Protein AF-A0A7U9SMM0-F1 (afdb_monomer)

Secondary structure (DSSP, 8-state):
--HHHHHHHHHHHHHHH--SB-TTT--B----SSSSPPS-SSHHHHHHHHHH-TTSS-GGGEEEEE-TTT--EEEEETTT--S-SSHHHHHHHHH---

Structure (mmCIF, N/CA/C/O backbone):
data_AF-A0A7U9SMM0-F1
#
_entry.id   AF-A0A7U9SMM0-F1
#
loop_
_atom_si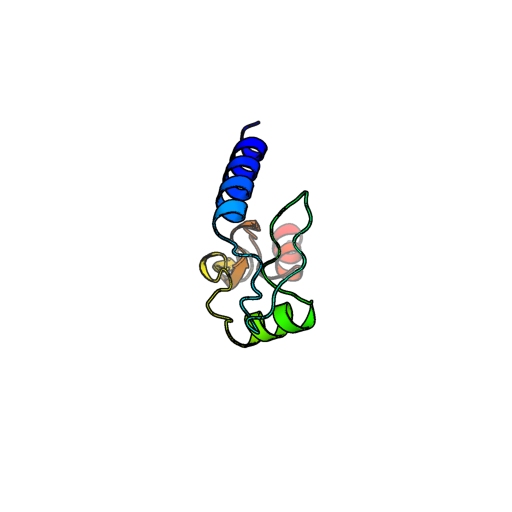te.group_PDB
_atom_site.id
_atom_site.type_symbol
_atom_site.label_atom_id
_atom_site.label_alt_id
_atom_site.label_comp_id
_atom_site.label_asym_id
_atom_site.label_entity_id
_atom_site.label_seq_id
_atom_site.pdbx_PDB_ins_code
_atom_site.Cartn_x
_atom_site.Cartn_y
_atom_site.Cartn_z
_atom_site.occupancy
_atom_site.B_iso_or_equiv
_atom_site.auth_seq_id
_atom_site.auth_comp_id
_atom_site.auth_asym_id
_atom_site.auth_atom_id
_atom_site.pdbx_PDB_model_num
ATOM 1 N N . MET A 1 1 ? -10.032 20.267 -10.172 1.00 48.94 1 MET A N 1
ATOM 2 C CA . MET A 1 1 ? -10.490 20.719 -8.836 1.00 48.94 1 MET A CA 1
ATOM 3 C C . MET A 1 1 ? -11.549 19.798 -8.182 1.00 48.94 1 MET A C 1
ATOM 5 O O . MET A 1 1 ? -12.242 20.245 -7.286 1.00 48.94 1 MET A O 1
ATOM 9 N N . GLY A 1 2 ? -11.670 18.502 -8.538 1.00 53.81 2 GLY A N 1
ATOM 10 C CA . GLY A 1 2 ? -12.746 17.614 -8.025 1.00 53.81 2 GLY A CA 1
ATOM 11 C C . GLY A 1 2 ? -12.343 16.547 -6.991 1.00 53.81 2 GLY A C 1
ATOM 12 O O . GLY A 1 2 ? -13.192 15.808 -6.507 1.00 53.81 2 GLY A 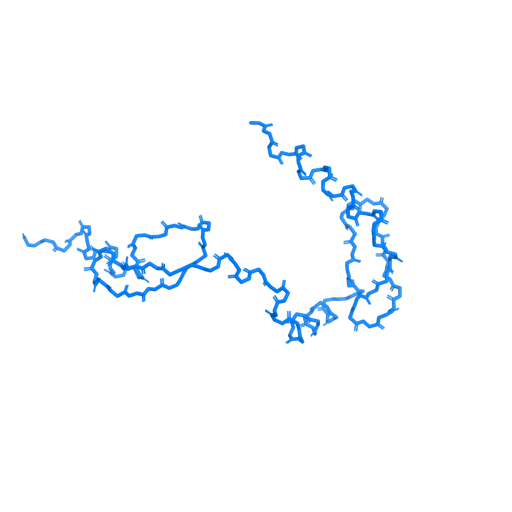O 1
ATOM 13 N N . GLY A 1 3 ? -11.055 16.431 -6.647 1.00 59.47 3 GLY A N 1
ATOM 14 C CA . GLY A 1 3 ? -10.561 15.341 -5.788 1.00 59.47 3 GLY A CA 1
ATOM 15 C C . GLY A 1 3 ? -10.881 15.502 -4.297 1.00 59.47 3 GLY A C 1
ATOM 16 O O . GLY A 1 3 ? -11.050 14.506 -3.596 1.00 59.47 3 GLY A O 1
ATOM 17 N N . TYR A 1 4 ? -10.993 16.743 -3.814 1.00 65.88 4 TYR A N 1
ATOM 18 C CA . TYR A 1 4 ? -11.181 17.027 -2.387 1.00 65.88 4 TYR A CA 1
ATOM 19 C C . TYR A 1 4 ? -12.595 16.676 -1.909 1.00 65.88 4 TYR A C 1
ATOM 21 O O . TYR A 1 4 ? -12.756 16.043 -0.872 1.00 65.88 4 TYR A O 1
ATOM 29 N N . VAL A 1 5 ? -13.615 17.005 -2.707 1.00 71.12 5 VAL A N 1
ATOM 30 C CA . VAL A 1 5 ? -15.024 16.752 -2.365 1.00 71.12 5 VAL A CA 1
ATOM 31 C C . VAL A 1 5 ? -15.304 15.250 -2.261 1.00 71.12 5 VAL A C 1
ATOM 33 O O . VAL A 1 5 ? -15.881 14.800 -1.275 1.00 71.12 5 VAL A O 1
ATOM 36 N N . ALA A 1 6 ? -14.812 14.451 -3.213 1.00 70.62 6 ALA A N 1
ATOM 37 C CA . ALA A 1 6 ? -14.978 12.996 -3.193 1.00 70.62 6 ALA A CA 1
ATOM 38 C C . ALA A 1 6 ? -14.309 12.337 -1.971 1.00 70.62 6 ALA A C 1
ATOM 40 O O . ALA A 1 6 ? -14.860 11.406 -1.380 1.00 70.62 6 ALA A O 1
ATOM 41 N N . ALA A 1 7 ? -13.139 12.837 -1.559 1.00 67.75 7 ALA A N 1
ATOM 42 C CA . ALA A 1 7 ? -12.474 12.372 -0.346 1.00 67.75 7 ALA A CA 1
ATOM 43 C C . ALA A 1 7 ? -13.287 12.718 0.913 1.00 67.75 7 ALA A C 1
ATOM 45 O O . ALA A 1 7 ? -13.416 11.880 1.804 1.00 67.75 7 ALA A O 1
ATOM 46 N N . THR A 1 8 ? -13.878 13.915 0.977 1.00 68.06 8 THR A N 1
ATOM 47 C CA . THR A 1 8 ? -14.714 14.351 2.105 1.00 68.06 8 THR A CA 1
ATOM 48 C C . THR A 1 8 ? -15.981 13.507 2.246 1.00 68.06 8 THR A C 1
ATOM 50 O O . THR A 1 8 ? -16.248 13.015 3.339 1.00 68.06 8 THR A O 1
ATOM 53 N N . VAL A 1 9 ? -16.714 13.258 1.153 1.00 72.00 9 VAL A N 1
ATOM 54 C CA . VAL A 1 9 ? -17.931 12.419 1.164 1.00 72.00 9 VAL A CA 1
ATOM 55 C C . VAL A 1 9 ? -17.621 11.002 1.653 1.00 72.00 9 VAL A C 1
ATOM 57 O O . VAL A 1 9 ? -18.301 10.483 2.537 1.00 72.00 9 VAL A O 1
ATOM 60 N N . LYS A 1 10 ? -16.537 10.400 1.150 1.00 68.25 10 LYS A N 1
ATOM 61 C CA . LYS A 1 10 ? -16.101 9.068 1.586 1.00 68.25 10 LYS A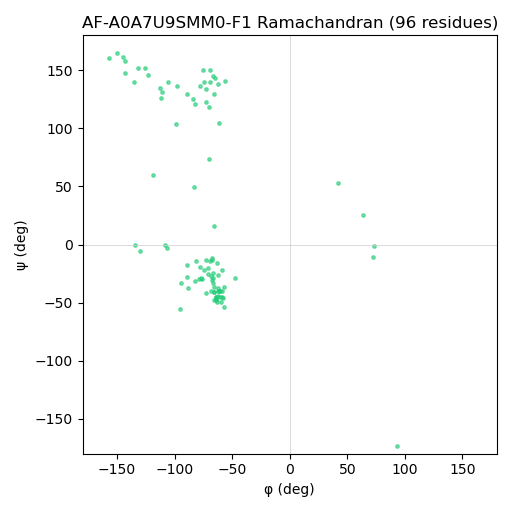 CA 1
ATOM 62 C C . LYS A 1 10 ? -15.742 9.032 3.074 1.00 68.25 10 LYS A C 1
ATOM 64 O O . LYS A 1 10 ? -16.062 8.066 3.758 1.00 68.25 10 LYS A O 1
ATOM 69 N N . ASN A 1 11 ? -15.087 10.075 3.586 1.00 65.62 11 ASN A N 1
ATOM 70 C CA . ASN A 1 11 ? -14.756 10.163 5.008 1.00 65.62 11 ASN A CA 1
ATOM 71 C C . ASN A 1 11 ? -16.011 10.274 5.889 1.00 65.62 11 ASN A C 1
ATOM 73 O O . ASN A 1 11 ? -16.016 9.693 6.969 1.00 65.62 11 ASN A O 1
ATOM 77 N N . LEU A 1 12 ? -17.055 10.987 5.450 1.00 68.56 12 LEU A N 1
ATOM 78 C CA . LEU A 1 12 ? -18.322 11.091 6.186 1.00 68.56 12 LEU A CA 1
ATOM 79 C C . LEU A 1 12 ? -19.043 9.738 6.259 1.00 68.56 12 LEU A C 1
ATOM 81 O O . LEU A 1 12 ? -19.366 9.294 7.354 1.00 68.56 12 LEU A O 1
ATOM 85 N N . GLN A 1 13 ? -19.176 9.030 5.134 1.00 66.31 13 GLN A N 1
ATOM 86 C CA . GLN A 1 13 ? -19.783 7.690 5.104 1.00 66.31 13 GLN A CA 1
ATOM 87 C C . GLN A 1 13 ? -19.008 6.676 5.957 1.00 66.31 13 GLN A C 1
ATOM 89 O O . GLN A 1 13 ? -19.590 5.868 6.672 1.00 66.31 13 GLN A O 1
ATOM 94 N N . GLU A 1 14 ? -17.673 6.718 5.931 1.00 65.94 14 GLU A N 1
ATOM 95 C CA . GLU A 1 14 ? -16.865 5.819 6.758 1.00 65.94 14 GLU A CA 1
ATOM 96 C C . GLU A 1 14 ? -17.004 6.094 8.267 1.00 65.94 14 GLU A C 1
ATOM 98 O O . GLU A 1 14 ? -16.767 5.170 9.050 1.00 65.94 14 GLU A O 1
ATOM 103 N N . ARG A 1 15 ? -17.371 7.323 8.679 1.00 61.59 15 ARG A N 1
ATOM 104 C CA . ARG A 1 15 ? -17.655 7.673 10.087 1.00 61.59 15 ARG A CA 1
ATOM 105 C C . ARG A 1 15 ? -18.920 7.003 10.599 1.00 61.59 15 ARG A C 1
ATOM 107 O O . ARG A 1 15 ? -18.908 6.542 11.731 1.00 61.59 15 ARG A O 1
ATOM 114 N N . GLU A 1 16 ? -19.960 6.921 9.779 1.00 60.50 16 GLU A N 1
ATOM 115 C CA . GLU A 1 16 ? -21.246 6.329 10.170 1.00 60.50 16 GLU A CA 1
ATOM 116 C C . GLU A 1 16 ? -21.162 4.803 10.333 1.00 60.50 16 GLU A C 1
ATOM 118 O O . GLU A 1 16 ? -21.909 4.218 11.106 1.00 60.50 16 GLU A O 1
ATOM 123 N N . VAL A 1 17 ? -20.214 4.155 9.645 1.00 57.88 17 VAL A N 1
ATOM 124 C CA . VAL A 1 17 ? -20.071 2.687 9.618 1.00 57.88 17 VAL A CA 1
ATOM 125 C C . VAL A 1 17 ? -19.164 2.142 10.734 1.00 57.88 17 VAL A C 1
ATOM 127 O O . VAL A 1 17 ? -19.179 0.945 11.020 1.00 57.88 17 VAL A O 1
ATOM 130 N N . GLN A 1 18 ? -18.334 2.973 11.374 1.00 63.31 18 GLN A N 1
ATOM 131 C CA . GLN A 1 18 ? -17.378 2.497 12.382 1.00 63.31 18 GLN A CA 1
ATOM 132 C C . GLN A 1 18 ? -17.903 2.703 13.803 1.00 63.31 18 GLN A C 1
ATOM 134 O O . GLN A 1 18 ? -17.786 3.787 14.364 1.00 63.31 18 GLN A O 1
ATOM 139 N N . ASN A 1 19 ? -18.364 1.609 14.416 1.00 66.50 19 ASN A N 1
ATOM 140 C CA . ASN A 1 19 ? -18.927 1.538 15.775 1.00 66.50 19 ASN A CA 1
ATOM 141 C C . ASN A 1 19 ? -17.928 1.840 16.914 1.00 66.50 19 ASN A C 1
ATOM 143 O O . ASN A 1 19 ? -18.171 1.474 18.057 1.00 66.50 19 ASN A O 1
ATOM 147 N N . GLY A 1 20 ? -16.768 2.440 16.624 1.00 78.38 20 GLY A N 1
ATOM 148 C CA . GLY A 1 20 ? -15.722 2.672 17.621 1.00 78.38 20 GLY A CA 1
ATOM 149 C C . GLY A 1 20 ? -15.142 1.380 18.202 1.00 78.38 20 GLY A C 1
ATOM 150 O O . GLY A 1 20 ? -14.647 1.396 19.320 1.00 78.38 20 GLY A O 1
ATOM 151 N N . ILE A 1 21 ? -15.201 0.261 17.473 1.00 87.00 21 ILE A N 1
ATOM 152 C CA . ILE A 1 21 ? -14.692 -1.043 17.915 1.00 87.00 21 ILE A CA 1
ATOM 153 C C . ILE A 1 21 ? -13.487 -1.445 17.063 1.00 87.00 21 ILE A C 1
ATOM 155 O O . ILE A 1 21 ? -13.494 -1.352 15.835 1.00 87.00 21 ILE A O 1
ATOM 159 N N . CYS A 1 22 ? -12.434 -1.925 17.720 1.00 89.81 22 CYS A N 1
ATOM 160 C CA . CYS A 1 22 ? -11.214 -2.378 17.076 1.00 89.81 22 CYS A CA 1
ATOM 161 C C . CYS A 1 22 ? -11.473 -3.675 16.312 1.00 89.81 22 CYS A C 1
ATOM 163 O O . CYS A 1 22 ? -11.708 -4.718 16.921 1.00 89.81 22 CYS A O 1
ATOM 165 N N . ILE A 1 23 ? -11.288 -3.658 14.994 1.00 89.50 23 ILE A N 1
ATOM 166 C CA . ILE A 1 23 ? -11.512 -4.849 14.157 1.00 89.50 23 ILE A CA 1
ATOM 167 C C . ILE A 1 23 ? -10.506 -5.984 14.417 1.00 89.50 23 ILE A C 1
ATOM 169 O O . ILE A 1 23 ? -10.695 -7.102 13.955 1.00 89.50 23 ILE A O 1
ATOM 173 N N . CYS A 1 24 ? -9.408 -5.706 15.130 1.00 92.19 24 CYS A N 1
ATOM 174 C CA . CYS A 1 24 ? -8.410 -6.718 15.476 1.00 92.19 24 CYS A CA 1
ATOM 175 C C . CYS A 1 24 ? -8.718 -7.455 16.782 1.00 92.19 24 CYS A C 1
ATOM 177 O O . CYS A 1 24 ? -8.384 -8.629 16.897 1.00 92.19 24 CYS A O 1
ATOM 179 N N . CYS A 1 25 ? -9.246 -6.763 17.793 1.00 91.69 25 CYS A N 1
ATOM 180 C CA . CYS A 1 25 ? -9.348 -7.309 19.151 1.00 91.69 25 CYS A CA 1
ATOM 181 C C . CYS A 1 25 ? -10.708 -7.094 19.821 1.00 91.69 25 CYS A C 1
ATOM 183 O O . CYS A 1 25 ? -10.864 -7.478 20.974 1.00 91.69 25 CYS A O 1
ATOM 185 N N . GLY A 1 26 ? -11.660 -6.444 19.147 1.00 89.06 26 GLY A N 1
ATOM 186 C CA . GLY A 1 26 ? -13.011 -6.204 19.655 1.00 89.06 26 GLY A CA 1
ATOM 187 C C . GLY A 1 26 ? -13.122 -5.148 20.758 1.00 89.06 26 GLY A C 1
ATOM 188 O O . GLY A 1 26 ? -14.224 -4.865 21.205 1.00 89.06 26 GLY A O 1
ATOM 189 N N . LYS A 1 27 ? -12.013 -4.542 21.203 1.00 89.31 27 LYS A N 1
ATOM 190 C CA . LYS A 1 27 ? -12.041 -3.484 22.226 1.00 89.31 27 LYS A CA 1
ATOM 191 C C . LYS A 1 27 ? -12.523 -2.161 21.655 1.00 89.31 27 LYS A C 1
ATOM 193 O O . LYS A 1 27 ? -12.215 -1.840 20.505 1.00 89.31 27 LYS A O 1
ATOM 198 N N . GLU A 1 28 ? -13.161 -1.363 22.498 1.00 85.94 28 GLU A N 1
ATOM 199 C CA . GLU A 1 28 ? -13.495 0.020 22.182 1.00 85.94 28 GLU A CA 1
ATOM 200 C C . GLU A 1 28 ? -12.242 0.822 21.801 1.00 85.94 28 GLU A C 1
ATOM 202 O O . GLU A 1 28 ? -11.143 0.659 22.345 1.00 85.94 28 GLU A O 1
ATOM 207 N N . THR A 1 29 ? -12.402 1.680 20.805 1.00 83.56 29 THR A N 1
ATOM 208 C CA . THR A 1 29 ? -11.386 2.590 20.300 1.00 83.56 29 THR A CA 1
ATOM 209 C C . THR A 1 29 ? -11.816 4.001 20.639 1.00 83.56 29 THR A C 1
ATOM 211 O O . THR A 1 29 ? -12.904 4.420 20.248 1.00 83.56 29 THR A O 1
ATOM 214 N N . ALA A 1 30 ? -10.938 4.754 21.300 1.00 75.31 30 ALA A N 1
ATOM 215 C CA . ALA A 1 30 ? -11.146 6.179 21.500 1.00 75.31 30 ALA A CA 1
ATOM 216 C C . ALA A 1 30 ? -11.207 6.876 20.132 1.00 75.31 30 ALA A C 1
ATOM 218 O O . ALA A 1 30 ? -10.193 7.038 19.440 1.00 75.31 30 ALA A O 1
ATOM 219 N N . GLN A 1 31 ? -12.420 7.232 19.730 1.00 71.69 31 GLN A N 1
ATOM 220 C CA . GLN A 1 31 ? -12.695 7.933 18.494 1.00 71.69 31 GLN A CA 1
ATOM 221 C C . GLN A 1 31 ? -12.503 9.431 18.733 1.00 71.69 31 GLN A C 1
ATOM 223 O O . GLN A 1 31 ? -13.085 10.004 19.650 1.00 71.69 31 GLN A O 1
ATOM 228 N N . ALA A 1 32 ? -11.664 10.078 17.923 1.00 67.94 32 ALA A N 1
ATOM 229 C CA . ALA A 1 32 ? -11.504 11.524 18.012 1.00 67.94 32 ALA A CA 1
ATOM 230 C C . ALA A 1 32 ? -12.793 12.213 17.529 1.00 67.94 32 ALA A C 1
ATOM 232 O O . ALA A 1 32 ? -13.390 11.791 16.535 1.00 67.94 32 ALA A O 1
ATOM 233 N N . GLY A 1 33 ? -13.209 13.288 18.211 1.00 67.94 33 GLY A N 1
ATOM 234 C CA . GLY A 1 33 ? -14.394 14.071 17.824 1.00 67.94 33 GLY A CA 1
ATOM 235 C C . GLY A 1 33 ? -14.292 14.662 16.409 1.00 67.94 33 GLY A C 1
ATOM 236 O O . GLY A 1 33 ? -15.302 14.911 15.749 1.00 67.94 33 GLY A O 1
ATOM 237 N N . THR A 1 34 ? -13.068 14.805 15.898 1.00 69.25 34 THR A N 1
ATOM 238 C CA . THR A 1 34 ? -12.753 15.272 14.548 1.00 69.25 34 THR A CA 1
ATOM 239 C C . THR A 1 34 ? -11.848 14.278 13.813 1.00 69.25 34 THR A C 1
ATOM 241 O O . THR A 1 34 ? -11.060 13.549 14.415 1.00 69.25 34 THR A O 1
ATOM 244 N N . GLY A 1 35 ? -11.952 14.249 12.481 1.00 69.56 35 GLY A N 1
ATOM 245 C CA . GLY A 1 35 ? -11.108 13.417 11.620 1.00 69.56 35 GLY A CA 1
ATOM 246 C C . GLY A 1 35 ? -11.688 12.043 11.262 1.00 69.56 35 GLY A C 1
ATOM 247 O O . GLY A 1 35 ? -12.854 11.731 11.515 1.00 69.56 35 GLY A O 1
ATOM 248 N N . ARG A 1 36 ? -10.859 11.238 10.586 1.00 72.31 36 ARG A N 1
ATOM 249 C CA . ARG A 1 36 ? -11.234 9.914 10.070 1.00 72.31 36 ARG A CA 1
ATOM 250 C C . ARG A 1 36 ? -11.309 8.894 11.211 1.00 72.31 36 ARG A C 1
ATOM 252 O O . ARG A 1 36 ? -10.438 8.912 12.083 1.00 72.31 36 ARG A O 1
ATOM 259 N N . PRO A 1 37 ? -12.298 7.987 11.204 1.00 76.12 37 PRO A N 1
ATOM 260 C CA . PRO A 1 37 ? -12.474 7.043 12.287 1.00 76.12 37 PRO A CA 1
ATOM 261 C C . PRO A 1 37 ? -11.350 6.024 12.400 1.00 76.12 37 PRO A C 1
ATOM 263 O O . PRO A 1 37 ? -10.728 5.617 11.409 1.00 76.12 37 PRO A O 1
ATOM 266 N N . ARG A 1 38 ? -11.052 5.665 13.651 1.00 81.00 38 ARG A N 1
ATOM 267 C CA . ARG A 1 38 ? -10.012 4.696 13.974 1.00 81.00 38 ARG A CA 1
ATOM 268 C C . ARG A 1 38 ? -10.572 3.287 13.827 1.00 81.00 38 ARG A C 1
ATOM 270 O O . ARG A 1 38 ? -11.452 2.873 14.563 1.00 81.00 38 ARG A O 1
ATOM 277 N N . LYS A 1 39 ? -9.950 2.506 12.944 1.00 86.00 39 LYS A N 1
ATOM 278 C CA . LYS A 1 39 ? -10.236 1.067 12.791 1.00 86.00 39 LYS A CA 1
ATOM 279 C C . LYS A 1 39 ? -9.593 0.192 13.873 1.00 86.00 39 LYS A C 1
ATOM 281 O O . LYS A 1 39 ? -9.974 -0.961 14.051 1.00 86.00 39 LYS A O 1
ATOM 286 N N . PHE A 1 40 ? -8.572 0.711 14.559 1.00 90.12 40 PHE A N 1
ATOM 287 C CA . PHE A 1 40 ? -7.744 -0.044 15.499 1.00 90.12 40 PHE A CA 1
ATOM 288 C C . PHE A 1 40 ? -7.520 0.751 16.784 1.00 90.12 40 PHE A C 1
ATOM 290 O O . PHE A 1 40 ? -7.237 1.948 16.726 1.00 90.12 40 PHE A O 1
ATOM 297 N N . CYS A 1 41 ? -7.554 0.075 17.935 1.00 89.44 41 CYS A N 1
ATOM 298 C CA . CYS A 1 41 ? -7.264 0.702 19.230 1.00 89.44 41 CYS A CA 1
ATOM 299 C C . CYS A 1 41 ? -5.776 1.047 19.409 1.00 89.44 41 CYS A C 1
ATOM 301 O O . CYS A 1 41 ? -5.430 1.877 20.242 1.00 89.44 41 CYS A O 1
ATOM 303 N N . SER A 1 42 ? -4.881 0.411 18.645 1.00 90.31 42 SER A N 1
ATOM 304 C CA . SER A 1 42 ? -3.433 0.595 18.761 1.00 90.31 42 SER A CA 1
ATOM 305 C C . SER A 1 42 ? -2.691 0.231 17.476 1.00 90.31 42 SER A C 1
ATOM 307 O O . SER A 1 42 ? -3.176 -0.547 16.649 1.00 90.31 42 SER A O 1
ATOM 309 N N . GLU A 1 43 ? -1.460 0.732 17.352 1.00 91.25 43 GLU A N 1
ATOM 310 C CA . GLU A 1 43 ? -0.528 0.349 16.286 1.00 91.25 43 GLU A CA 1
ATOM 311 C C . GLU A 1 43 ? -0.261 -1.164 16.264 1.00 91.25 43 GLU A C 1
ATOM 313 O O . GLU A 1 43 ? -0.178 -1.776 15.198 1.00 91.25 43 GLU A O 1
ATOM 318 N N . LYS A 1 44 ? -0.194 -1.792 17.444 1.00 94.56 44 LYS A N 1
ATOM 319 C CA . LYS A 1 44 ? -0.026 -3.242 17.585 1.00 94.56 44 LYS A CA 1
ATOM 320 C C . LYS A 1 44 ? -1.175 -4.001 16.917 1.00 94.56 44 LYS A C 1
ATOM 322 O O . LYS A 1 44 ? -0.926 -4.886 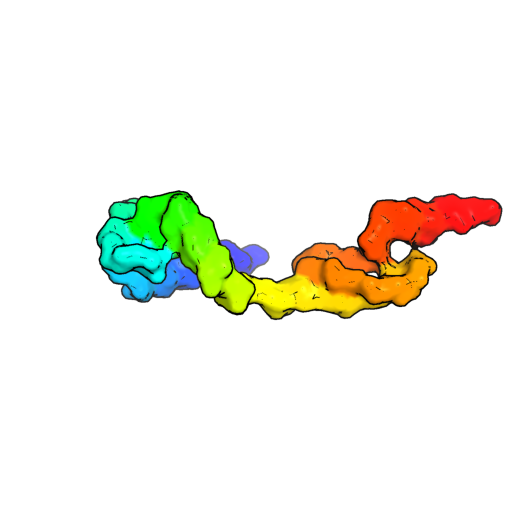16.102 1.00 94.56 44 LYS A O 1
ATOM 327 N N . CYS A 1 45 ? -2.417 -3.610 17.211 1.00 93.31 45 CYS A N 1
ATOM 328 C CA . CYS A 1 45 ? -3.613 -4.197 16.601 1.00 93.31 45 CYS A CA 1
ATOM 329 C C . CYS A 1 45 ? -3.655 -3.973 15.087 1.00 93.31 45 CYS A C 1
ATOM 331 O O . CYS A 1 45 ? -3.977 -4.893 14.342 1.00 93.31 45 CYS A O 1
ATOM 333 N N . ARG A 1 46 ? -3.255 -2.784 14.616 1.00 92.31 46 ARG A N 1
ATOM 334 C CA . ARG A 1 46 ? -3.137 -2.503 13.181 1.00 92.31 46 ARG A CA 1
ATOM 335 C C . ARG A 1 46 ? -2.193 -3.493 12.498 1.00 92.31 46 ARG A C 1
ATOM 337 O O . ARG A 1 46 ? -2.576 -4.133 11.525 1.00 92.31 46 ARG A O 1
ATOM 344 N N . ARG A 1 47 ? -0.964 -3.639 13.006 1.00 93.12 47 ARG A N 1
ATOM 345 C CA . ARG A 1 47 ? 0.043 -4.543 12.421 1.00 93.12 47 ARG A CA 1
ATOM 346 C C . ARG A 1 47 ? -0.397 -6.003 12.463 1.00 93.12 47 ARG A C 1
ATOM 348 O O . ARG A 1 47 ? -0.247 -6.705 11.468 1.00 93.12 47 ARG A O 1
ATOM 355 N N . GLN A 1 48 ? -0.945 -6.450 13.593 1.00 94.12 48 GLN A N 1
ATOM 356 C CA . GLN A 1 48 ? -1.420 -7.823 13.762 1.00 94.12 48 GLN A CA 1
ATOM 357 C C . GLN A 1 48 ? -2.534 -8.154 12.768 1.00 94.12 48 GLN A C 1
ATOM 359 O O . GLN A 1 48 ? -2.475 -9.190 12.109 1.00 94.12 48 GLN A O 1
ATOM 364 N N . TRP A 1 49 ? -3.503 -7.253 12.610 1.00 93.75 49 TRP A N 1
ATOM 365 C CA . TRP A 1 49 ? -4.602 -7.465 11.681 1.00 93.75 49 TRP A CA 1
ATOM 366 C C . TRP A 1 49 ? -4.123 -7.537 10.230 1.00 93.75 49 TRP A C 1
ATOM 368 O O . TRP A 1 49 ? -4.485 -8.481 9.536 1.00 93.75 49 TRP A O 1
ATOM 378 N N . TRP A 1 50 ? -3.243 -6.628 9.789 1.00 91.88 50 TRP A N 1
ATOM 379 C CA . TRP A 1 50 ? -2.691 -6.664 8.425 1.00 91.88 50 TRP A CA 1
ATOM 380 C C . TRP A 1 50 ? -1.781 -7.867 8.163 1.00 91.88 50 TRP A C 1
ATOM 382 O O . TRP A 1 50 ? -1.742 -8.362 7.039 1.00 91.88 50 TRP A O 1
ATOM 392 N N . LYS A 1 51 ? -1.077 -8.368 9.186 1.00 89.56 51 LYS A N 1
ATOM 393 C CA . LYS A 1 51 ? -0.320 -9.624 9.090 1.00 89.56 51 LYS A CA 1
ATOM 394 C C . LYS A 1 51 ? -1.254 -10.823 8.891 1.00 89.56 51 LYS A C 1
ATOM 396 O O . LYS A 1 51 ? -0.926 -11.709 8.111 1.00 89.56 51 LYS A O 1
ATOM 401 N N . ALA A 1 52 ? -2.391 -10.846 9.587 1.00 91.06 52 ALA A N 1
ATOM 402 C CA . ALA A 1 52 ? -3.386 -11.915 9.485 1.00 91.06 52 ALA A CA 1
ATOM 403 C C . ALA A 1 52 ? -4.260 -11.813 8.219 1.00 91.06 52 ALA A C 1
ATOM 405 O O . ALA A 1 52 ? -4.676 -12.835 7.686 1.00 91.06 52 ALA A O 1
ATOM 406 N N . HIS A 1 53 ? -4.486 -10.599 7.703 1.00 89.06 53 HIS A N 1
ATOM 407 C CA . HIS A 1 5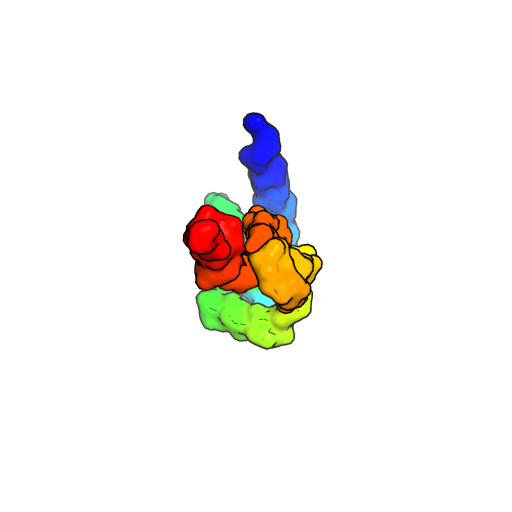3 ? -5.344 -10.320 6.546 1.00 89.06 53 HIS A CA 1
ATOM 408 C C . HIS A 1 53 ? -4.565 -9.679 5.381 1.00 89.06 53 HIS A C 1
ATOM 410 O O . HIS A 1 53 ? -4.904 -8.586 4.922 1.00 89.06 53 HIS A O 1
ATOM 416 N N . PRO A 1 54 ? -3.534 -10.344 4.825 1.00 81.56 54 PRO A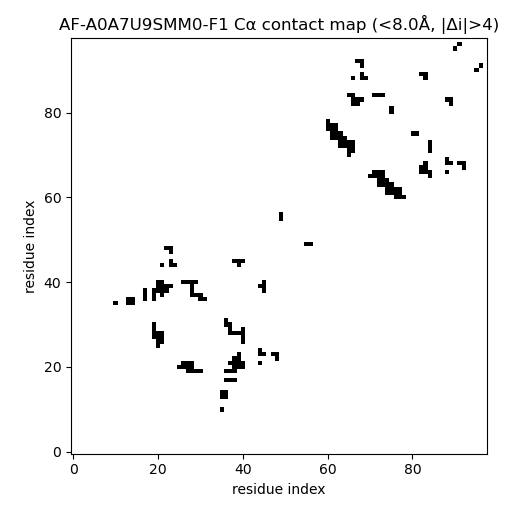 N 1
ATOM 417 C CA . PRO A 1 54 ? -2.771 -9.810 3.693 1.00 81.56 54 PRO A CA 1
ATOM 418 C C . PRO A 1 54 ? -3.592 -9.726 2.390 1.00 81.56 54 PRO A C 1
ATOM 420 O O . PRO A 1 54 ? -3.139 -9.134 1.409 1.00 81.56 54 PRO A O 1
ATOM 423 N N . GLN A 1 55 ? -4.776 -10.346 2.357 1.00 80.00 55 GLN A N 1
ATOM 424 C CA . GLN A 1 55 ? -5.724 -10.314 1.236 1.00 80.00 55 GLN A CA 1
ATOM 425 C C . GLN A 1 55 ? -6.530 -9.010 1.184 1.00 80.00 55 GLN A C 1
ATOM 427 O O . GLN A 1 55 ? -6.866 -8.548 0.099 1.00 80.00 55 GLN A O 1
ATOM 432 N N . GLU A 1 56 ? -6.770 -8.388 2.341 1.00 82.75 56 GLU A N 1
ATOM 433 C CA . GLU A 1 56 ? -7.468 -7.100 2.467 1.00 82.75 56 GLU A CA 1
ATOM 434 C C . GLU A 1 56 ? -6.597 -5.922 2.000 1.00 82.75 56 GLU A C 1
ATOM 436 O O . GLU A 1 56 ? -7.066 -4.799 1.801 1.00 82.75 56 GLU A O 1
ATOM 441 N N . GLY A 1 57 ? -5.293 -6.160 1.815 1.00 72.19 57 GLY A N 1
ATOM 442 C CA . GLY A 1 57 ? -4.408 -5.218 1.143 1.00 72.19 57 GLY A CA 1
ATOM 443 C C . GLY A 1 57 ? -4.827 -5.054 -0.318 1.00 72.19 57 GLY A C 1
ATOM 444 O O . GLY A 1 57 ? -5.224 -6.015 -0.970 1.00 72.19 57 GLY A O 1
ATOM 445 N N . ASN A 1 58 ? -4.719 -3.841 -0.869 1.00 67.69 58 ASN A N 1
ATOM 446 C CA . ASN A 1 58 ? -5.130 -3.553 -2.247 1.00 67.69 58 ASN A CA 1
ATOM 447 C C . ASN A 1 58 ? -4.185 -4.203 -3.285 1.00 67.69 58 ASN A C 1
ATOM 449 O O . ASN A 1 58 ? -3.399 -3.528 -3.949 1.00 67.69 58 ASN A O 1
ATOM 453 N N . ARG A 1 59 ? -4.275 -5.529 -3.444 1.00 65.00 59 ARG A N 1
ATOM 454 C CA . ARG A 1 59 ? -3.508 -6.330 -4.411 1.00 65.00 59 ARG A CA 1
ATOM 455 C C . ARG A 1 59 ? -3.820 -5.939 -5.858 1.00 65.00 59 ARG A C 1
ATOM 457 O O . ARG A 1 59 ? -2.943 -6.040 -6.708 1.00 65.00 59 ARG A O 1
ATOM 464 N N . LYS A 1 60 ? -5.017 -5.391 -6.124 1.00 68.44 60 LYS A N 1
ATOM 465 C CA . LYS A 1 60 ? -5.429 -4.863 -7.445 1.00 68.44 60 LYS A CA 1
ATOM 466 C C . LYS A 1 60 ? -4.574 -3.681 -7.913 1.00 68.44 60 LYS A C 1
ATOM 468 O O . LYS A 1 60 ? -4.611 -3.308 -9.088 1.00 68.44 60 LYS A O 1
ATOM 473 N N . ALA A 1 61 ? -3.820 -3.069 -7.003 1.00 81.38 61 ALA A N 1
ATOM 474 C CA . ALA A 1 61 ? -2.911 -1.998 -7.343 1.00 81.38 61 ALA A CA 1
ATOM 475 C C . ALA A 1 61 ? -1.576 -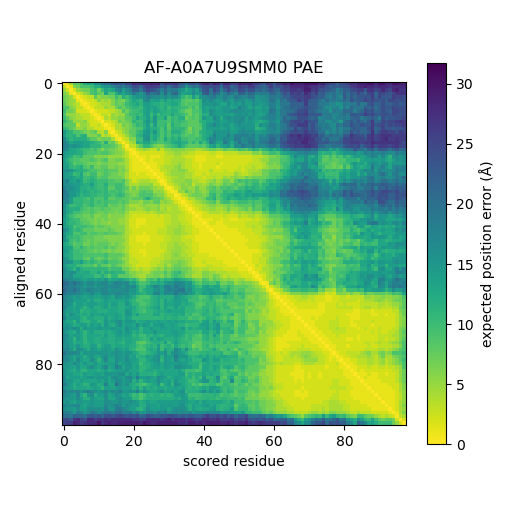2.495 -7.907 1.00 81.38 61 ALA A C 1
ATOM 477 O O . ALA A 1 61 ? -0.870 -1.684 -8.490 1.00 81.38 61 ALA A O 1
ATOM 478 N N . ILE A 1 62 ? -1.221 -3.777 -7.785 1.00 87.56 62 ILE A N 1
ATOM 479 C CA . ILE A 1 62 ? -0.006 -4.321 -8.400 1.00 87.56 62 ILE A CA 1
ATOM 480 C C . ILE A 1 62 ? -0.345 -4.813 -9.808 1.00 87.56 62 ILE A C 1
ATOM 482 O O . ILE A 1 62 ? -1.309 -5.546 -10.009 1.00 87.56 62 ILE A O 1
ATOM 486 N N . VAL A 1 63 ? 0.438 -4.381 -10.790 1.00 90.25 63 VAL A N 1
ATOM 487 C CA . VAL A 1 63 ? 0.319 -4.777 -12.196 1.00 90.25 63 VAL A CA 1
ATOM 488 C C . VAL A 1 63 ? 1.685 -5.170 -12.738 1.00 90.25 63 VAL A C 1
ATOM 490 O O . VAL A 1 63 ? 2.702 -4.648 -12.282 1.00 90.25 63 VAL A O 1
ATOM 493 N N . THR A 1 64 ? 1.704 -6.058 -13.725 1.00 94.06 64 THR A N 1
ATOM 494 C CA . THR A 1 64 ? 2.929 -6.523 -14.386 1.00 94.06 64 THR A CA 1
ATOM 495 C C . THR A 1 64 ? 3.044 -5.900 -15.778 1.00 94.06 64 THR A C 1
ATOM 497 O O . THR A 1 64 ? 2.045 -5.759 -16.483 1.00 94.06 64 THR A O 1
ATOM 500 N N . LYS A 1 65 ? 4.255 -5.492 -16.173 1.00 95.00 65 LYS A N 1
ATOM 501 C CA . LYS A 1 65 ? 4.590 -5.019 -17.530 1.00 95.00 65 LYS A CA 1
ATOM 502 C C . LYS A 1 65 ? 5.992 -5.503 -17.900 1.00 95.00 65 LYS A C 1
ATOM 504 O O . LYS A 1 65 ? 6.808 -5.780 -17.023 1.00 95.00 65 LYS A O 1
ATOM 509 N N . LYS A 1 66 ? 6.284 -5.565 -19.197 1.00 97.19 66 LYS A N 1
ATOM 510 C CA . LYS A 1 66 ? 7.639 -5.763 -19.723 1.00 97.19 66 LYS A CA 1
ATOM 511 C C . LYS A 1 66 ? 8.453 -4.468 -19.664 1.00 97.19 66 LYS A C 1
ATOM 513 O O . LYS A 1 66 ? 7.948 -3.390 -19.981 1.00 97.19 66 LYS A O 1
ATOM 518 N N . CYS A 1 67 ? 9.707 -4.582 -19.242 1.00 96.56 67 CYS A N 1
ATOM 519 C CA . CYS A 1 67 ? 10.686 -3.500 -19.253 1.00 96.56 67 CYS A CA 1
ATOM 520 C C . CYS A 1 67 ? 11.010 -3.089 -20.692 1.00 96.56 67 CYS A C 1
ATOM 522 O O . CYS A 1 67 ? 11.387 -3.935 -21.498 1.00 96.56 67 CYS A O 1
ATOM 524 N N . GLU A 1 68 ? 10.937 -1.792 -20.990 1.00 95.44 68 GLU A N 1
ATOM 525 C CA . GLU A 1 68 ? 11.240 -1.256 -22.328 1.00 95.44 68 GLU A CA 1
ATOM 526 C C . GLU A 1 68 ? 12.737 -1.345 -22.691 1.00 95.44 68 GLU A C 1
ATOM 528 O O . GLU A 1 68 ? 13.087 -1.196 -23.853 1.00 95.44 68 GLU A O 1
ATOM 533 N N . CYS A 1 69 ? 13.622 -1.607 -21.718 1.00 95.12 69 CYS A N 1
ATOM 534 C CA . CYS A 1 69 ? 15.064 -1.768 -21.946 1.00 95.12 69 CYS A CA 1
ATOM 535 C C . CYS A 1 69 ? 15.474 -3.239 -22.115 1.00 95.12 69 CYS A C 1
ATOM 537 O O . CYS A 1 69 ? 16.090 -3.600 -23.107 1.00 95.12 69 CYS A O 1
ATOM 539 N N . CYS A 1 70 ? 15.147 -4.095 -21.141 1.00 95.00 70 CYS A N 1
ATOM 540 C CA . CYS A 1 70 ? 15.643 -5.476 -21.093 1.00 95.00 70 CYS A CA 1
ATOM 541 C C . CYS A 1 70 ? 14.580 -6.540 -21.405 1.00 95.00 70 CYS A C 1
ATOM 543 O O . CYS A 1 70 ? 14.866 -7.729 -21.316 1.00 95.00 70 CYS A O 1
ATOM 545 N N . GLY A 1 71 ? 13.331 -6.146 -21.671 1.00 95.19 71 GLY A N 1
ATOM 546 C CA . GLY A 1 71 ? 12.222 -7.063 -21.960 1.00 95.19 71 GLY A CA 1
ATOM 547 C C . GLY A 1 71 ? 11.687 -7.862 -20.763 1.00 95.19 71 GLY A C 1
ATOM 548 O O . GLY A 1 71 ? 10.612 -8.451 -20.867 1.00 95.19 71 GLY A O 1
ATOM 549 N N . ARG A 1 72 ? 12.377 -7.857 -19.611 1.00 96.38 72 ARG A N 1
ATOM 550 C CA . ARG A 1 72 ? 11.970 -8.603 -18.409 1.00 96.38 72 ARG A CA 1
ATOM 551 C C . ARG A 1 72 ? 10.624 -8.119 -17.875 1.00 96.38 72 ARG A C 1
ATOM 553 O O . ARG A 1 72 ? 10.382 -6.914 -17.775 1.00 96.38 72 ARG A O 1
ATOM 560 N N . GLU A 1 73 ? 9.781 -9.059 -17.471 1.00 96.94 73 GLU A N 1
ATOM 561 C CA . GLU A 1 73 ? 8.544 -8.765 -16.755 1.00 96.94 73 GLU A CA 1
ATOM 562 C C . GLU A 1 73 ? 8.828 -8.320 -15.323 1.00 96.94 73 GLU A C 1
ATOM 564 O O . GLU A 1 73 ? 9.632 -8.916 -14.605 1.00 96.94 73 GLU A O 1
ATOM 569 N N . PHE A 1 74 ? 8.171 -7.243 -14.905 1.00 95.12 74 PHE A N 1
ATOM 570 C CA . PHE A 1 74 ? 8.288 -6.731 -13.551 1.00 95.12 74 PHE A CA 1
ATOM 571 C C . PHE A 1 74 ? 6.952 -6.189 -13.053 1.00 95.12 74 PHE A C 1
ATOM 573 O O . PHE A 1 74 ? 6.137 -5.662 -13.816 1.00 95.12 74 PHE A O 1
ATOM 580 N N . SER A 1 75 ? 6.742 -6.332 -11.747 1.00 93.19 75 SER A N 1
ATOM 581 C CA . SER A 1 75 ? 5.524 -5.909 -11.067 1.00 93.19 75 SER A CA 1
ATOM 582 C C . SER A 1 75 ? 5.724 -4.550 -10.411 1.00 93.19 75 SER A C 1
ATOM 584 O O . SER A 1 75 ? 6.743 -4.292 -9.772 1.00 93.19 75 SER A O 1
ATOM 586 N N . PHE A 1 76 ? 4.743 -3.668 -10.549 1.00 92.06 76 PHE A N 1
ATOM 587 C CA . PHE A 1 76 ? 4.783 -2.328 -9.981 1.00 92.06 76 PHE A CA 1
ATOM 588 C C . PHE A 1 76 ? 3.401 -1.886 -9.517 1.00 92.06 76 PHE A C 1
ATOM 590 O O . PHE A 1 76 ? 2.369 -2.398 -9.945 1.00 92.06 76 PHE A O 1
ATOM 597 N N . TYR A 1 77 ? 3.380 -0.880 -8.648 1.00 89.69 77 TYR A N 1
ATOM 598 C CA . TYR A 1 77 ? 2.134 -0.257 -8.226 1.00 89.69 77 TYR A CA 1
ATOM 599 C C . TYR A 1 77 ? 1.567 0.608 -9.361 1.00 89.69 77 TYR A C 1
ATOM 601 O O . TYR A 1 77 ? 2.229 1.543 -9.808 1.00 89.69 77 TYR A O 1
ATOM 609 N N . ARG A 1 78 ? 0.337 0.341 -9.807 1.00 84.62 78 ARG A N 1
ATOM 610 C CA . ARG A 1 78 ? -0.369 0.953 -10.947 1.00 84.62 78 ARG A CA 1
ATOM 611 C C . ARG A 1 78 ? -0.310 2.483 -10.971 1.00 84.62 78 ARG A C 1
ATOM 613 O O . ARG A 1 78 ? -0.333 3.060 -12.054 1.00 84.62 78 ARG A O 1
ATOM 620 N N . SER A 1 79 ? -0.204 3.142 -9.814 1.00 86.44 79 SER A N 1
ATOM 621 C CA . SER A 1 79 ? -0.046 4.601 -9.724 1.00 86.44 79 SER A CA 1
ATOM 622 C C . SER A 1 79 ? 1.282 5.118 -10.287 1.00 86.44 79 SER A C 1
ATOM 624 O O . SER A 1 79 ? 1.326 6.242 -10.770 1.00 86.44 79 SER A O 1
ATOM 626 N N . ARG A 1 80 ? 2.353 4.313 -10.252 1.00 88.62 80 ARG A N 1
ATOM 627 C CA . ARG A 1 80 ? 3.707 4.726 -10.651 1.00 88.62 80 ARG A CA 1
ATOM 628 C C . ARG A 1 80 ? 3.960 4.669 -12.157 1.00 88.62 80 ARG A C 1
ATOM 630 O O . ARG A 1 80 ? 4.764 5.451 -12.643 1.00 88.62 80 ARG A O 1
ATOM 637 N N . LYS A 1 81 ? 3.314 3.745 -12.881 1.00 89.94 81 LYS A N 1
ATOM 638 C CA . LYS A 1 81 ? 3.460 3.546 -14.343 1.00 89.94 81 LYS A CA 1
ATOM 639 C C . LYS A 1 81 ? 4.923 3.636 -14.870 1.00 89.94 81 LYS A C 1
ATOM 641 O O . LYS A 1 81 ? 5.184 4.396 -15.801 1.00 89.94 81 LYS A O 1
ATOM 646 N N . PRO A 1 82 ? 5.889 2.887 -14.302 1.00 93.81 82 PRO A N 1
ATOM 647 C CA . PRO A 1 82 ? 7.282 2.901 -14.736 1.00 93.81 82 PRO A CA 1
ATOM 648 C C . PRO A 1 82 ? 7.468 2.264 -16.123 1.00 93.81 82 PRO A C 1
ATOM 650 O O . PRO A 1 82 ? 6.754 1.337 -16.511 1.00 93.81 82 PRO A O 1
ATOM 653 N N . LYS A 1 83 ? 8.478 2.746 -16.855 1.00 94.62 83 LYS A N 1
ATOM 654 C CA . LYS A 1 83 ? 8.910 2.189 -18.151 1.00 94.62 83 LYS A CA 1
ATOM 655 C C . LYS A 1 83 ? 9.972 1.093 -18.014 1.00 94.62 83 LYS A C 1
ATOM 657 O O . LYS A 1 83 ? 10.043 0.189 -18.842 1.00 94.62 83 LYS A O 1
ATOM 662 N N . TYR A 1 84 ? 10.769 1.160 -16.949 1.00 96.62 84 TYR A N 1
ATOM 663 C CA . TYR A 1 84 ? 11.940 0.314 -16.737 1.00 96.62 84 TYR A CA 1
ATOM 664 C C . TYR A 1 84 ? 11.838 -0.447 -15.416 1.00 96.62 84 TYR A C 1
ATOM 666 O O . TYR A 1 84 ? 11.300 0.080 -14.441 1.00 96.62 84 TYR A O 1
ATOM 674 N N . CYS A 1 85 ? 12.371 -1.670 -15.381 1.00 94.81 85 CYS A N 1
ATOM 675 C CA . CYS A 1 85 ? 12.347 -2.510 -14.182 1.00 94.81 85 CYS A CA 1
ATOM 676 C C . CYS A 1 85 ? 13.343 -2.066 -13.102 1.00 94.81 85 CYS A C 1
ATOM 678 O O . CYS A 1 85 ? 13.174 -2.419 -11.939 1.00 94.81 85 CYS A O 1
ATOM 680 N N . SER A 1 86 ? 14.386 -1.320 -13.476 1.00 94.69 86 SER A N 1
ATOM 681 C CA . SER A 1 86 ? 15.430 -0.839 -12.569 1.00 94.69 86 SER A CA 1
ATOM 682 C C . SER A 1 86 ? 16.011 0.4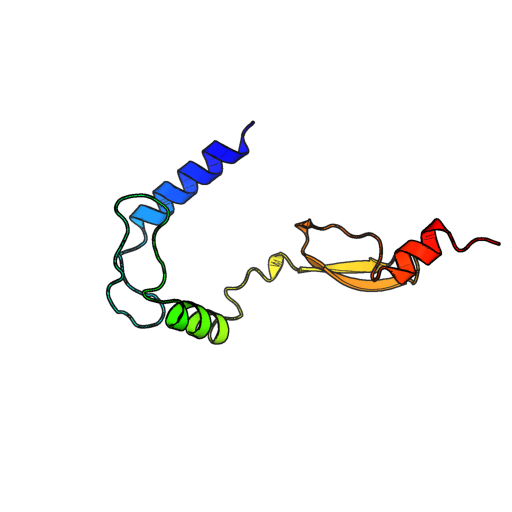95 -13.036 1.00 94.69 86 SER A C 1
ATOM 684 O O . SER A 1 86 ? 15.833 0.898 -14.190 1.00 94.69 86 SER A O 1
ATOM 686 N N . TYR A 1 87 ? 16.729 1.162 -12.130 1.00 94.56 87 TYR A N 1
ATOM 687 C CA . TYR A 1 87 ? 17.504 2.362 -12.442 1.00 94.56 87 TYR A CA 1
ATOM 688 C C . TYR A 1 87 ? 18.562 2.090 -13.521 1.00 94.56 87 TYR A C 1
ATOM 690 O O . TYR A 1 87 ? 18.691 2.862 -14.465 1.00 94.56 87 TYR A O 1
ATOM 698 N N . ASP A 1 88 ? 19.225 0.935 -13.475 1.00 94.88 88 ASP A N 1
ATOM 699 C CA . ASP A 1 88 ? 20.211 0.556 -14.493 1.00 94.88 88 ASP A CA 1
ATOM 700 C C . ASP A 1 88 ? 19.592 0.470 -15.893 1.00 94.88 88 ASP A C 1
ATOM 702 O O . ASP A 1 88 ? 20.184 0.922 -16.869 1.00 94.88 88 ASP A O 1
ATOM 706 N N . CYS A 1 89 ? 18.372 -0.070 -16.004 1.00 95.25 89 CYS A N 1
ATOM 707 C CA . CYS A 1 89 ? 17.637 -0.106 -17.271 1.00 95.25 89 CYS A CA 1
ATOM 708 C C . CYS A 1 89 ? 17.230 1.296 -17.746 1.00 95.25 89 CYS A C 1
ATOM 710 O O . CYS A 1 89 ? 17.199 1.543 -18.948 1.00 95.25 89 CYS A O 1
ATOM 712 N N . TYR A 1 90 ? 16.941 2.216 -16.821 1.00 94.94 90 TYR A N 1
ATOM 713 C CA . TYR A 1 90 ? 16.713 3.621 -17.156 1.00 94.94 90 TYR A CA 1
ATOM 714 C C . TYR A 1 90 ? 17.976 4.265 -17.742 1.00 94.94 90 TYR A C 1
ATOM 716 O O . TYR A 1 90 ? 17.892 4.891 -18.799 1.00 94.94 90 TYR A O 1
ATOM 724 N N . ILE A 1 91 ? 19.135 4.070 -17.102 1.00 95.25 91 ILE A N 1
ATOM 725 C CA . ILE A 1 91 ? 20.413 4.617 -17.571 1.00 95.25 91 ILE A CA 1
ATOM 726 C C . ILE A 1 91 ? 20.790 4.029 -18.931 1.00 95.25 91 ILE A C 1
ATOM 728 O O . ILE A 1 91 ? 21.036 4.785 -19.865 1.00 95.25 91 ILE A O 1
ATOM 732 N N . LYS A 1 92 ? 20.740 2.702 -19.087 1.00 94.25 92 LYS A N 1
ATOM 733 C CA . LYS A 1 92 ? 21.050 2.029 -20.359 1.00 94.25 92 LYS A CA 1
ATOM 734 C C . LYS A 1 92 ? 20.155 2.498 -21.504 1.00 94.25 92 LYS A C 1
ATOM 736 O O . LYS A 1 92 ? 20.657 2.817 -22.572 1.00 94.25 92 LYS A O 1
ATOM 741 N N . ALA A 1 93 ? 18.844 2.601 -21.288 1.00 91.88 93 ALA A N 1
ATOM 742 C CA . ALA A 1 93 ? 17.926 3.035 -22.341 1.00 91.88 93 ALA A CA 1
ATOM 743 C C . ALA A 1 93 ? 18.089 4.514 -22.736 1.00 91.88 93 ALA A C 1
ATOM 745 O O . ALA A 1 93 ? 17.738 4.889 -23.853 1.00 91.88 93 ALA A O 1
ATOM 746 N N . ARG A 1 94 ? 18.570 5.368 -21.823 1.00 91.56 94 ARG A N 1
ATOM 747 C CA . ARG A 1 94 ? 18.728 6.813 -22.061 1.00 91.56 94 ARG A CA 1
ATOM 748 C C . ARG A 1 94 ? 20.122 7.218 -22.532 1.00 91.56 94 ARG A C 1
ATOM 750 O O . ARG A 1 94 ? 20.213 8.169 -23.298 1.00 91.56 94 ARG A O 1
ATOM 757 N N . PHE A 1 95 ? 21.160 6.526 -22.074 1.00 91.44 95 PHE A N 1
ATOM 758 C CA . PHE A 1 95 ? 22.561 6.925 -22.239 1.00 91.44 95 PHE A CA 1
ATOM 759 C C . PHE A 1 95 ? 23.454 5.807 -22.794 1.00 91.44 95 PHE A C 1
ATOM 761 O O . PHE A 1 95 ? 24.622 6.048 -23.056 1.00 91.44 95 PHE A O 1
ATOM 768 N N . GLY A 1 96 ? 22.937 4.586 -22.970 1.00 76.56 96 GLY A N 1
ATOM 769 C CA . GLY A 1 96 ? 23.693 3.430 -23.463 1.00 76.56 96 GLY A CA 1
ATOM 770 C C . GLY A 1 96 ? 23.799 3.368 -24.986 1.00 76.56 96 GLY A C 1
ATOM 771 O O . GLY A 1 96 ? 23.476 2.335 -25.568 1.00 76.56 96 GLY A O 1
ATOM 772 N N . ARG A 1 97 ? 24.195 4.471 -25.624 1.00 66.25 97 ARG A N 1
ATOM 773 C CA . ARG A 1 97 ? 24.672 4.477 -27.011 1.00 66.25 97 ARG A CA 1
ATOM 774 C C . ARG A 1 97 ? 26.166 4.798 -26.988 1.00 66.25 97 ARG A C 1
ATOM 776 O O . ARG A 1 97 ? 26.537 5.747 -26.301 1.00 66.25 97 ARG A O 1
ATOM 783 N N . ASP A 1 98 ? 26.956 4.004 -27.705 1.00 56.47 98 ASP A N 1
ATOM 784 C CA . ASP A 1 98 ? 28.220 4.466 -28.294 1.00 56.47 98 ASP A CA 1
ATOM 785 C C . ASP A 1 98 ? 27.912 5.415 -29.464 1.00 56.47 98 ASP A C 1
ATOM 787 O O . ASP A 1 98 ? 26.916 5.148 -30.187 1.00 56.47 98 ASP A O 1
#

Solvent-accessible surface area (backbone atoms only — not comparable to full-atom values): 6029 Å² total; per-residue (Å²): 141,67,68,64,62,58,52,50,56,52,46,54,57,51,45,79,72,54,87,32,44,9,80,62,76,69,44,75,24,92,60,65,98,67,80,76,68,54,60,42,66,40,73,68,40,46,53,52,40,49,68,76,40,65,77,80,46,74,64,86,41,54,43,75,48,59,14,77,60,80,59,50,76,40,76,43,53,62,90,70,71,74,62,44,78,44,71,67,37,47,48,44,68,75,63,67,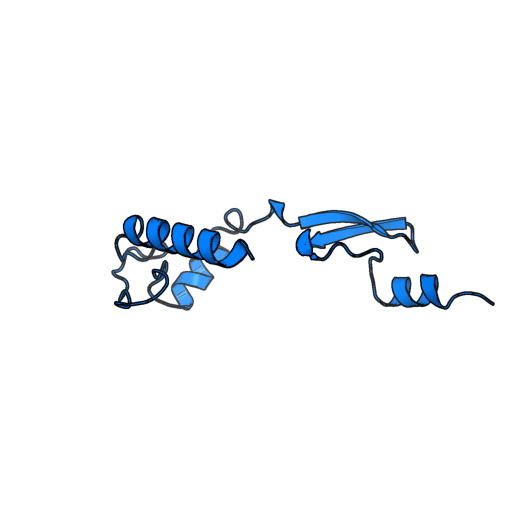66,134

pLDDT: mean 82.56, std 12.7, range [48.94, 97.19]

Radius of gyration: 20.69 Å; Cα contacts (8 Å, |Δi|>4): 105; chains: 1; bounding box: 50×33×50 Å

Mean predicted aligned error: 10.64 Å

Sequence (98 aa):
MGGYVAATVKNLQEREVQNGICICCGKETAQAGTGRPRKFCSEKCRRQWWKAHPQEGNRKAIVTKKCECCGREFSFYRSRKPKYCSYDCYIKARFGRD

Foldseek 3Di:
DPPPVVVVVVQVVQVVVDPQAAPQPRDGAPADPDDHGDNHNDPVSVVVVCVVCVVPPPPVQWDWDAAPQPRDIDIDGVVVPDNHRDPVSVCCVPPVDD